Protein AF-A0A3N2G0C5-F1 (afdb_monomer_lite)

Radius of gyration: 17.31 Å; chains: 1; bounding box: 36×16×54 Å

Structure (mmCIF, N/CA/C/O backbone):
data_AF-A0A3N2G0C5-F1
#
_entry.id   AF-A0A3N2G0C5-F1
#
loop_
_atom_site.group_PDB
_atom_site.id
_atom_site.type_symbol
_atom_site.label_atom_id
_atom_site.label_alt_id
_atom_site.label_comp_id
_atom_site.label_asym_id
_atom_site.label_entity_id
_atom_site.label_seq_id
_atom_site.pdbx_PDB_ins_code
_atom_site.Cartn_x
_atom_site.Cartn_y
_atom_site.Cartn_z
_atom_site.occupancy
_atom_site.B_iso_or_equiv
_atom_site.auth_seq_id
_atom_site.auth_comp_id
_atom_site.auth_asym_id
_atom_site.auth_atom_id
_atom_site.pdbx_PDB_model_num
ATOM 1 N N . MET A 1 1 ? -18.792 5.265 11.985 1.00 64.06 1 MET A N 1
ATOM 2 C CA . MET A 1 1 ? -18.125 6.048 10.914 1.00 64.06 1 MET A CA 1
ATOM 3 C C . MET A 1 1 ? -16.603 5.869 10.871 1.00 64.06 1 MET A C 1
ATOM 5 O O . MET A 1 1 ? -16.086 5.618 9.796 1.00 64.06 1 MET A O 1
ATOM 9 N N . ARG A 1 2 ? -15.873 5.933 12.000 1.00 77.75 2 ARG A N 1
ATOM 10 C CA . ARG A 1 2 ? -14.390 5.833 12.021 1.00 77.75 2 ARG A CA 1
ATOM 11 C C . ARG A 1 2 ? -13.806 4.527 11.451 1.00 77.75 2 ARG A C 1
ATOM 13 O O . ARG A 1 2 ? -12.760 4.569 10.824 1.00 77.75 2 ARG A O 1
ATOM 20 N N . VAL A 1 3 ? -14.495 3.397 11.630 1.00 84.06 3 VAL A N 1
ATOM 21 C CA . VAL A 1 3 ? -14.088 2.101 11.050 1.00 84.06 3 VAL A CA 1
ATOM 22 C C . VAL A 1 3 ? -14.208 2.116 9.525 1.00 84.06 3 VAL A C 1
ATOM 24 O O . VAL A 1 3 ? -13.282 1.717 8.837 1.00 84.06 3 VAL A O 1
ATOM 27 N N . LEU A 1 4 ? -15.314 2.645 8.991 1.00 88.88 4 LEU A N 1
ATOM 28 C CA . LEU A 1 4 ? -15.537 2.736 7.546 1.00 88.88 4 LEU A CA 1
ATOM 29 C C . LEU A 1 4 ? -14.486 3.632 6.867 1.00 88.88 4 LEU A C 1
ATOM 31 O O . LEU A 1 4 ? -13.977 3.280 5.812 1.00 88.88 4 LEU A O 1
ATOM 35 N N . ALA A 1 5 ? -14.116 4.744 7.512 1.00 86.94 5 ALA A N 1
ATOM 36 C CA . ALA A 1 5 ? -13.036 5.616 7.048 1.00 86.94 5 ALA A CA 1
ATOM 37 C C . ALA A 1 5 ? -11.675 4.898 7.029 1.00 86.94 5 ALA A C 1
ATOM 39 O O . ALA A 1 5 ? -10.945 5.008 6.049 1.00 86.94 5 ALA A O 1
ATOM 40 N N . GLY A 1 6 ? -11.368 4.113 8.069 1.00 85.88 6 GLY A N 1
ATOM 41 C CA . GLY A 1 6 ? -10.152 3.301 8.117 1.00 85.88 6 GLY A CA 1
ATOM 42 C C . GLY A 1 6 ? -10.105 2.252 7.003 1.00 85.88 6 GLY A C 1
ATOM 43 O O . GLY A 1 6 ? -9.096 2.145 6.316 1.00 85.88 6 GLY A O 1
ATOM 44 N N . ILE A 1 7 ? -11.213 1.540 6.759 1.00 90.94 7 ILE A N 1
ATOM 45 C CA . ILE A 1 7 ? -11.324 0.583 5.642 1.00 90.94 7 ILE A CA 1
ATOM 46 C C . ILE A 1 7 ? -11.125 1.297 4.301 1.00 90.94 7 ILE A C 1
ATOM 48 O O . ILE A 1 7 ? -10.346 0.832 3.475 1.00 90.94 7 ILE A O 1
ATOM 52 N N . ALA A 1 8 ? -11.784 2.441 4.093 1.00 91.69 8 ALA A N 1
ATOM 53 C CA . ALA A 1 8 ? -11.652 3.214 2.862 1.00 91.69 8 ALA A CA 1
ATOM 54 C C . ALA A 1 8 ? -10.201 3.658 2.618 1.00 91.69 8 ALA A C 1
ATOM 56 O O . ALA A 1 8 ? -9.703 3.510 1.508 1.00 91.69 8 ALA A O 1
ATOM 57 N N . LEU A 1 9 ? -9.499 4.128 3.654 1.00 90.31 9 LEU A N 1
ATOM 58 C CA . LEU A 1 9 ? -8.080 4.491 3.571 1.00 90.31 9 LEU A CA 1
ATOM 59 C C . LEU A 1 9 ? -7.194 3.303 3.180 1.00 90.31 9 LEU A C 1
ATOM 61 O O . LEU A 1 9 ? -6.320 3.455 2.329 1.00 90.31 9 LEU A O 1
ATOM 65 N N . VAL A 1 10 ? -7.441 2.119 3.752 1.00 91.31 10 VAL A N 1
ATOM 66 C CA . VAL A 1 10 ? -6.712 0.897 3.377 1.00 91.31 10 VAL A CA 1
ATOM 67 C C . VAL A 1 10 ? -6.951 0.554 1.911 1.00 91.31 10 VAL A C 1
ATOM 69 O O . VAL A 1 10 ? -5.992 0.351 1.169 1.00 91.31 10 VAL A O 1
ATOM 72 N N . VAL A 1 11 ? -8.210 0.523 1.474 1.00 94.50 11 VAL A N 1
ATOM 73 C CA . VAL A 1 11 ? -8.573 0.169 0.092 1.00 94.50 11 VAL A CA 1
ATOM 74 C C . VAL A 1 11 ? -7.994 1.173 -0.906 1.00 94.50 11 VAL A C 1
ATOM 76 O O . VAL A 1 11 ? -7.375 0.776 -1.887 1.00 94.50 11 VAL A O 1
ATOM 79 N N . VAL A 1 12 ? -8.132 2.472 -0.646 1.00 94.12 12 VAL A N 1
ATOM 80 C CA . VAL A 1 12 ? -7.611 3.516 -1.539 1.00 94.12 12 VAL A CA 1
ATOM 81 C C . VAL A 1 12 ? -6.084 3.487 -1.586 1.00 94.12 12 VAL A C 1
ATOM 83 O O . VAL A 1 12 ? -5.513 3.502 -2.673 1.00 94.12 12 VAL A O 1
ATOM 86 N N . GLY A 1 13 ? -5.414 3.401 -0.433 1.00 89.75 13 GLY A N 1
ATOM 87 C CA . GLY A 1 13 ? -3.952 3.358 -0.378 1.00 89.75 13 GLY A CA 1
ATOM 88 C C . GLY A 1 13 ? -3.369 2.134 -1.088 1.00 89.75 13 GLY A C 1
ATOM 89 O O . GLY A 1 13 ? -2.411 2.258 -1.850 1.00 89.75 13 GLY A O 1
ATOM 90 N N . THR A 1 14 ? -3.983 0.963 -0.897 1.00 90.50 14 THR A N 1
ATOM 91 C CA . THR A 1 14 ? -3.549 -0.280 -1.556 1.00 90.50 14 THR A CA 1
ATOM 92 C C . THR A 1 14 ? -3.773 -0.249 -3.063 1.00 90.50 14 THR A C 1
ATOM 94 O O . THR A 1 14 ? -2.858 -0.604 -3.801 1.00 90.50 14 THR A O 1
ATOM 97 N N . LEU A 1 15 ? -4.932 0.224 -3.534 1.00 93.06 15 LEU A N 1
ATOM 98 C CA . LEU A 1 15 ? -5.199 0.380 -4.968 1.00 93.06 15 LEU A CA 1
ATOM 99 C C . LEU A 1 15 ? -4.204 1.335 -5.629 1.00 93.06 15 LEU A C 1
ATOM 101 O O . LEU A 1 15 ? -3.667 1.032 -6.690 1.00 93.06 15 LEU A O 1
ATOM 105 N N . LEU A 1 16 ? -3.927 2.468 -4.985 1.00 90.62 16 LEU A N 1
ATOM 106 C CA . LEU A 1 16 ? -3.016 3.475 -5.516 1.00 90.62 16 LEU A CA 1
ATOM 107 C C . LEU A 1 16 ? -1.578 2.941 -5.606 1.00 90.62 16 LEU A C 1
ATOM 109 O O . LEU A 1 16 ? -0.927 3.106 -6.636 1.00 90.62 16 LEU A O 1
ATOM 113 N N . ALA A 1 17 ? -1.111 2.228 -4.574 1.00 88.81 17 ALA A N 1
ATOM 114 C CA . ALA A 1 17 ? 0.189 1.560 -4.606 1.00 88.81 17 ALA A CA 1
ATOM 115 C C . ALA A 1 17 ? 0.251 0.465 -5.685 1.00 88.81 17 ALA A C 1
ATOM 117 O O . ALA A 1 17 ? 1.237 0.389 -6.413 1.00 88.81 17 ALA A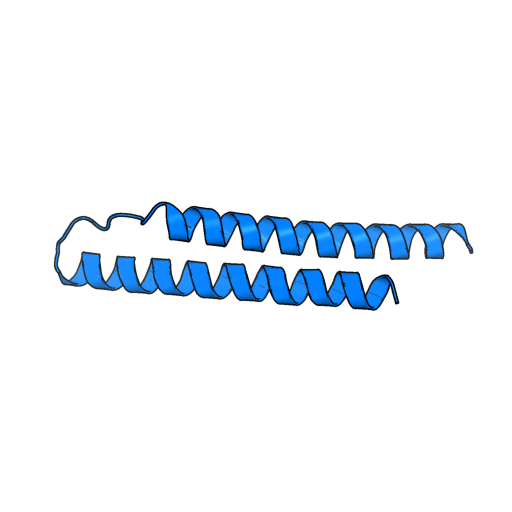 O 1
ATOM 118 N N . ALA A 1 18 ? -0.796 -0.354 -5.818 1.00 91.19 18 ALA A N 1
ATOM 119 C CA . ALA A 1 18 ? -0.849 -1.430 -6.806 1.00 91.19 18 ALA A CA 1
ATOM 120 C C . ALA A 1 18 ? -0.788 -0.898 -8.245 1.00 91.19 18 ALA A C 1
ATOM 122 O O . ALA A 1 18 ? -0.003 -1.402 -9.044 1.00 91.19 18 ALA A O 1
ATOM 123 N N . LEU A 1 19 ? -1.554 0.153 -8.554 1.00 91.25 19 LEU A N 1
ATOM 124 C CA . LEU A 1 19 ? -1.531 0.798 -9.870 1.00 91.25 19 LEU A CA 1
ATOM 125 C C . LEU A 1 19 ? -0.160 1.411 -10.174 1.00 91.25 19 LEU A C 1
ATOM 127 O O . LEU A 1 19 ? 0.374 1.229 -11.264 1.00 91.25 19 LEU A O 1
ATOM 131 N N . ALA A 1 20 ? 0.448 2.089 -9.199 1.00 88.94 20 ALA A N 1
ATOM 132 C CA . ALA A 1 20 ? 1.773 2.672 -9.375 1.00 88.94 20 ALA A CA 1
ATOM 133 C C . ALA A 1 20 ? 2.854 1.600 -9.613 1.00 88.94 20 ALA A C 1
ATOM 135 O O . ALA A 1 20 ? 3.703 1.768 -10.487 1.00 88.94 20 ALA A O 1
ATOM 136 N N . VAL A 1 21 ? 2.792 0.473 -8.893 1.00 88.94 21 VAL A N 1
ATOM 137 C CA . VAL A 1 21 ? 3.683 -0.677 -9.120 1.00 88.94 21 VAL A CA 1
ATOM 138 C C . VAL A 1 21 ? 3.446 -1.299 -10.494 1.00 88.94 21 VAL A C 1
ATOM 140 O O . VAL A 1 21 ? 4.412 -1.642 -11.169 1.00 88.94 21 VAL A O 1
ATOM 143 N N . GLN A 1 22 ? 2.191 -1.424 -10.932 1.00 89.38 22 GLN A N 1
ATOM 144 C CA . GLN A 1 22 ? 1.875 -1.949 -12.25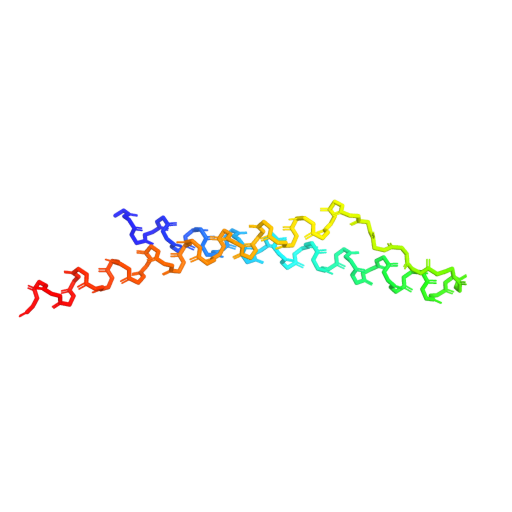9 1.00 89.38 22 GLN A CA 1
ATOM 145 C C . GLN A 1 22 ? 2.506 -1.091 -13.363 1.00 89.38 22 GLN A C 1
ATOM 147 O O . GLN A 1 22 ? 3.174 -1.634 -14.237 1.00 89.38 22 GLN A O 1
ATOM 152 N N . HIS A 1 23 ? 2.378 0.235 -13.285 1.00 85.94 23 HIS A N 1
ATOM 153 C CA . HIS A 1 23 ? 3.028 1.137 -14.240 1.00 85.94 23 HIS A CA 1
ATOM 154 C C . HIS A 1 23 ? 4.555 1.020 -14.213 1.00 85.94 23 HIS A C 1
ATOM 156 O O . HIS A 1 23 ? 5.194 1.037 -15.263 1.00 85.94 23 HIS A O 1
ATOM 162 N N . LEU A 1 24 ? 5.144 0.848 -13.026 1.00 85.75 24 LEU A N 1
ATOM 163 C CA . LEU A 1 24 ? 6.583 0.642 -12.885 1.00 85.75 24 LEU A CA 1
ATOM 164 C C . LEU A 1 24 ? 7.045 -0.658 -13.563 1.00 85.75 24 LEU A C 1
ATOM 166 O O . LEU A 1 24 ? 8.091 -0.687 -14.210 1.00 85.75 24 LEU A O 1
ATOM 170 N N . LEU A 1 25 ? 6.260 -1.728 -13.419 1.00 85.50 25 LEU A N 1
ATOM 171 C CA . LEU A 1 25 ? 6.519 -3.022 -14.047 1.00 85.50 25 LEU A CA 1
ATOM 172 C C . LEU A 1 25 ? 6.366 -2.946 -15.565 1.00 85.50 25 LEU A C 1
ATOM 174 O O . LEU A 1 25 ? 7.231 -3.446 -16.275 1.00 85.50 25 LEU A O 1
ATOM 178 N N . GLU A 1 26 ? 5.313 -2.302 -16.066 1.00 86.25 26 GLU A N 1
ATOM 179 C CA . GLU A 1 26 ? 5.104 -2.093 -17.504 1.00 86.25 26 GLU A CA 1
ATOM 180 C C . GLU A 1 26 ? 6.266 -1.304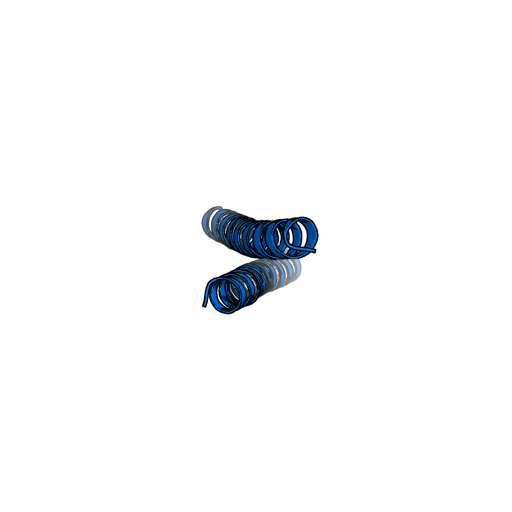 -18.124 1.00 86.25 26 GLU A C 1
ATOM 182 O O . GLU A 1 26 ? 6.817 -1.736 -19.137 1.00 86.25 26 GLU A O 1
ATOM 187 N N . ALA A 1 27 ? 6.699 -0.218 -17.472 1.00 82.06 27 ALA A N 1
ATOM 188 C CA . ALA A 1 27 ? 7.847 0.580 -17.901 1.00 82.06 27 ALA A CA 1
ATOM 189 C C . ALA A 1 27 ? 9.170 -0.207 -17.847 1.00 82.06 27 ALA A C 1
ATOM 191 O O . ALA A 1 27 ? 10.019 -0.082 -18.731 1.00 82.06 27 ALA A O 1
ATOM 192 N N . GLY A 1 28 ? 9.346 -1.049 -16.825 1.00 80.75 28 GLY A N 1
ATOM 193 C CA . GLY A 1 28 ? 10.503 -1.936 -16.712 1.00 80.75 28 GLY A CA 1
ATOM 194 C C . GLY A 1 28 ? 10.536 -2.996 -17.815 1.00 80.75 28 GLY A C 1
ATOM 195 O O . GLY A 1 28 ? 11.577 -3.202 -18.434 1.00 80.75 28 GLY A O 1
ATOM 196 N N . VAL A 1 29 ? 9.393 -3.625 -18.108 1.00 83.69 29 VAL A N 1
ATOM 197 C CA . VAL A 1 29 ? 9.256 -4.632 -19.174 1.00 83.69 29 VAL A CA 1
ATOM 198 C C . VAL A 1 29 ? 9.480 -4.011 -20.553 1.00 83.69 29 VAL A C 1
ATOM 200 O O . VAL A 1 29 ? 10.136 -4.628 -21.392 1.00 83.69 29 VAL A O 1
ATOM 203 N N . SER A 1 30 ? 8.976 -2.798 -20.807 1.00 81.50 30 SER A N 1
ATOM 204 C CA . SER A 1 30 ? 9.245 -2.105 -22.072 1.00 81.50 30 SER A CA 1
ATOM 205 C C . SER A 1 30 ? 10.722 -1.750 -22.222 1.00 81.50 30 SER A C 1
ATOM 207 O O . SER A 1 30 ? 11.289 -1.971 -23.287 1.00 81.50 30 SER A O 1
ATOM 209 N N . ALA A 1 31 ? 11.362 -1.264 -21.156 1.00 79.75 31 ALA A N 1
ATOM 210 C CA . ALA A 1 31 ? 12.778 -0.912 -21.184 1.00 79.75 31 ALA A CA 1
ATOM 211 C C . ALA A 1 31 ? 13.676 -2.137 -21.431 1.00 79.75 31 ALA A C 1
ATOM 213 O O . ALA A 1 31 ? 14.570 -2.086 -22.275 1.00 79.75 31 ALA A O 1
ATOM 214 N N . ASP A 1 32 ? 13.381 -3.262 -20.770 1.00 80.06 32 ASP A N 1
ATOM 215 C CA . ASP A 1 32 ? 14.080 -4.534 -20.986 1.00 80.06 32 ASP A CA 1
ATOM 216 C C . ASP A 1 32 ? 13.909 -5.033 -22.431 1.00 80.06 32 ASP A C 1
ATOM 218 O O . ASP A 1 32 ? 14.881 -5.405 -23.094 1.00 80.06 32 ASP A O 1
ATOM 222 N N . ARG A 1 33 ? 12.685 -4.940 -22.970 1.00 77.44 33 ARG A N 1
ATOM 223 C CA . ARG A 1 33 ? 12.386 -5.303 -24.363 1.00 77.44 33 ARG A CA 1
ATOM 224 C C . ARG A 1 33 ? 13.146 -4.447 -25.376 1.00 77.44 33 ARG A C 1
ATOM 226 O O . ARG A 1 33 ? 13.532 -4.959 -26.425 1.00 77.44 33 ARG A O 1
ATOM 233 N N . GLU A 1 34 ? 13.334 -3.165 -25.088 1.00 84.62 34 GLU A N 1
ATOM 234 C CA . GLU A 1 34 ? 14.034 -2.224 -25.966 1.00 84.62 34 GLU A CA 1
ATOM 235 C C . GLU A 1 34 ? 15.558 -2.198 -25.730 1.00 84.62 34 GLU A C 1
ATOM 237 O O . GLU A 1 34 ? 16.267 -1.488 -26.441 1.00 84.62 34 GLU A O 1
ATOM 242 N N . GLN A 1 35 ? 16.083 -2.982 -24.773 1.00 78.31 35 GLN A N 1
ATOM 243 C CA . GLN A 1 35 ? 17.484 -2.935 -24.311 1.00 78.31 35 GLN A CA 1
ATOM 244 C C . GLN A 1 35 ? 17.943 -1.531 -23.882 1.00 78.31 35 GLN A C 1
ATOM 246 O O . GLN A 1 35 ? 19.133 -1.204 -23.906 1.00 78.31 35 GLN A O 1
ATOM 251 N N . ILE A 1 36 ? 17.000 -0.693 -23.462 1.00 70.19 36 ILE A N 1
ATOM 252 C CA . ILE A 1 36 ? 17.276 0.627 -22.909 1.00 70.19 36 ILE A CA 1
ATOM 253 C C . ILE A 1 36 ? 17.312 0.447 -21.393 1.00 70.19 36 ILE A C 1
ATOM 255 O O . ILE A 1 36 ? 16.435 -0.192 -20.821 1.00 70.19 36 ILE A O 1
ATOM 259 N N . GLY A 1 37 ? 18.337 0.970 -20.716 1.00 60.00 37 GLY A N 1
ATOM 260 C CA . GLY A 1 37 ? 18.397 0.904 -19.255 1.00 60.00 37 GLY A CA 1
ATOM 261 C C . GLY A 1 37 ? 17.123 1.497 -18.646 1.00 60.00 37 GLY A C 1
ATOM 262 O O . GLY A 1 37 ? 16.863 2.688 -18.813 1.00 60.00 37 GLY A O 1
ATOM 263 N N . GLY A 1 38 ? 16.322 0.666 -17.973 1.00 63.00 38 GLY A N 1
ATOM 264 C CA . GLY A 1 38 ? 15.065 1.090 -17.363 1.00 63.00 38 GLY A CA 1
ATOM 265 C C . GLY A 1 38 ? 15.303 2.185 -16.331 1.00 63.00 38 GLY A C 1
ATOM 266 O O . GLY A 1 38 ? 15.966 1.964 -15.318 1.00 63.00 38 GLY A O 1
ATOM 267 N N . SER A 1 39 ? 14.776 3.379 -16.591 1.00 65.56 39 SER A N 1
ATOM 268 C CA . SER A 1 39 ? 14.805 4.481 -15.634 1.00 65.56 39 SER A CA 1
ATOM 269 C C . SER A 1 39 ? 13.552 4.407 -14.769 1.00 65.56 39 SER A C 1
ATOM 271 O O . SER A 1 39 ? 12.439 4.485 -15.286 1.00 65.56 39 SER A O 1
ATOM 273 N N . LEU A 1 40 ? 13.715 4.244 -13.451 1.00 66.12 40 LEU A N 1
ATOM 274 C CA . LEU A 1 40 ? 12.597 4.442 -12.531 1.00 66.12 40 LEU A CA 1
ATOM 275 C C . LEU A 1 40 ? 12.244 5.928 -12.513 1.00 66.12 40 LEU A C 1
ATOM 277 O O . LEU A 1 40 ? 13.035 6.751 -12.049 1.00 66.12 40 LEU A O 1
ATOM 281 N N . GLU A 1 41 ? 11.038 6.262 -12.963 1.00 79.31 41 GLU A N 1
ATOM 282 C CA . GLU A 1 41 ? 10.543 7.628 -12.879 1.00 79.31 41 GLU A CA 1
ATOM 283 C C . GLU A 1 41 ? 10.306 7.996 -11.400 1.00 79.31 41 GLU A C 1
ATOM 285 O O . GLU A 1 41 ? 9.463 7.374 -10.744 1.00 79.31 41 GLU A O 1
ATOM 290 N N . PRO A 1 42 ? 10.993 9.008 -10.838 1.00 79.50 42 PRO A N 1
ATOM 291 C CA . PRO A 1 42 ? 10.913 9.330 -9.409 1.00 79.50 42 PRO A CA 1
ATOM 292 C C . PRO A 1 42 ? 9.483 9.569 -8.909 1.00 79.50 42 PRO A C 1
ATOM 294 O O . PRO A 1 42 ? 9.153 9.242 -7.769 1.00 79.50 42 PRO A O 1
ATOM 297 N N . LEU A 1 43 ? 8.616 10.101 -9.776 1.00 82.06 43 LEU A N 1
ATOM 298 C CA . LEU A 1 43 ? 7.213 10.365 -9.475 1.00 82.06 43 LEU A CA 1
ATOM 299 C C . LEU A 1 43 ? 6.432 9.082 -9.163 1.00 82.06 43 LEU A C 1
ATOM 301 O O . LEU A 1 43 ? 5.671 9.050 -8.197 1.00 82.06 43 LEU A O 1
ATOM 305 N N . THR A 1 44 ? 6.641 8.016 -9.939 1.00 82.75 44 THR A N 1
ATOM 306 C CA . THR A 1 44 ? 5.966 6.726 -9.719 1.00 82.75 44 THR A CA 1
ATOM 307 C C . THR A 1 44 ? 6.376 6.104 -8.387 1.00 82.75 44 THR A C 1
ATOM 309 O O . THR A 1 44 ? 5.527 5.610 -7.649 1.00 82.75 44 THR A O 1
ATOM 312 N N . LEU A 1 45 ? 7.651 6.232 -8.011 1.00 84.75 45 LEU A N 1
ATOM 313 C CA . LEU A 1 45 ? 8.181 5.763 -6.730 1.00 84.75 45 LEU A CA 1
ATOM 314 C C . LEU A 1 45 ? 7.558 6.529 -5.549 1.00 84.75 45 LEU A C 1
ATOM 316 O O . LEU A 1 45 ? 7.139 5.923 -4.561 1.00 84.75 45 LEU A O 1
ATOM 320 N N . ILE A 1 46 ? 7.409 7.853 -5.679 1.00 88.88 46 ILE A N 1
ATOM 321 C CA . ILE A 1 46 ? 6.689 8.684 -4.701 1.00 88.88 46 ILE A CA 1
ATOM 32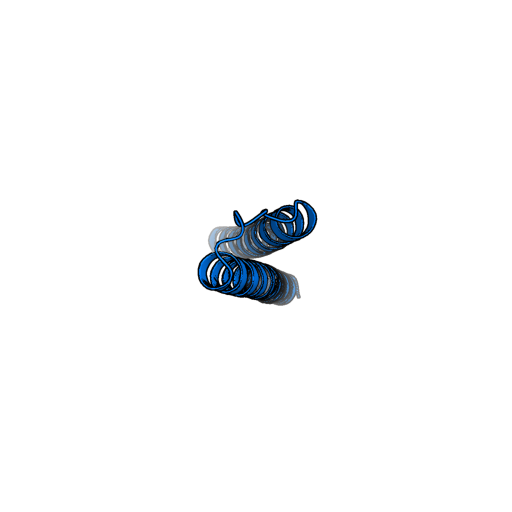2 C C . ILE A 1 46 ? 5.222 8.248 -4.591 1.00 88.88 46 ILE A C 1
ATOM 324 O O . ILE A 1 46 ? 4.698 8.157 -3.481 1.00 88.88 46 ILE A O 1
ATOM 328 N N . LEU A 1 47 ? 4.569 7.938 -5.715 1.00 88.12 47 LEU A N 1
ATOM 329 C CA . LEU A 1 47 ? 3.181 7.473 -5.739 1.00 88.12 47 LEU A CA 1
ATOM 330 C C . LEU A 1 47 ? 3.009 6.134 -5.005 1.00 88.12 47 LEU A C 1
ATOM 332 O O . LEU A 1 47 ? 2.084 5.990 -4.202 1.00 88.12 47 LEU A O 1
ATOM 336 N N . VAL A 1 48 ? 3.927 5.183 -5.220 1.00 88.62 48 VAL A N 1
ATOM 337 C CA . VAL A 1 48 ? 3.957 3.904 -4.489 1.00 88.62 48 VAL A CA 1
ATOM 338 C C . VAL A 1 48 ? 4.073 4.160 -2.987 1.00 88.62 48 VAL A C 1
ATOM 340 O O . VAL A 1 48 ? 3.265 3.648 -2.208 1.00 88.62 48 VAL A O 1
ATOM 343 N N . LEU A 1 49 ? 5.036 4.987 -2.570 1.00 91.75 49 LEU A N 1
ATOM 344 C CA . LEU A 1 49 ? 5.244 5.314 -1.156 1.00 91.75 49 LEU A CA 1
ATOM 345 C C . LEU A 1 49 ? 4.016 5.996 -0.543 1.00 91.75 49 LEU A C 1
ATOM 347 O O . LEU A 1 49 ? 3.597 5.629 0.555 1.00 91.75 49 LEU A O 1
ATOM 351 N N . ALA A 1 50 ? 3.398 6.936 -1.258 1.00 91.44 50 ALA A N 1
ATOM 352 C CA . ALA A 1 50 ? 2.179 7.605 -0.813 1.00 91.44 50 ALA A CA 1
ATOM 353 C C . ALA A 1 50 ? 1.016 6.615 -0.624 1.00 91.44 50 ALA A C 1
ATOM 355 O O . ALA A 1 50 ? 0.312 6.677 0.390 1.00 91.44 50 ALA A O 1
ATOM 356 N N . GLY A 1 51 ? 0.840 5.666 -1.549 1.00 89.25 51 GLY A N 1
ATOM 357 C CA . GLY A 1 51 ? -0.164 4.604 -1.433 1.00 89.25 51 GLY A CA 1
ATOM 358 C C . GLY A 1 51 ? 0.063 3.716 -0.206 1.00 89.25 51 GLY A C 1
ATOM 359 O O . GLY A 1 51 ? -0.855 3.508 0.592 1.00 89.25 51 GLY A O 1
ATOM 360 N N . VAL A 1 52 ? 1.308 3.280 0.015 1.00 91.69 52 VAL A N 1
ATOM 361 C CA . VAL A 1 52 ? 1.694 2.466 1.182 1.00 91.69 52 VAL A CA 1
ATOM 362 C C . VAL A 1 52 ? 1.447 3.216 2.493 1.00 91.69 52 VAL A C 1
ATOM 364 O O . VAL A 1 52 ? 0.817 2.672 3.401 1.00 91.69 52 VAL A O 1
ATOM 367 N N . VAL A 1 53 ? 1.880 4.476 2.597 1.00 95.25 53 VAL A N 1
ATOM 368 C CA . VAL A 1 53 ? 1.664 5.304 3.799 1.00 95.25 53 VAL A CA 1
ATOM 369 C C . VAL A 1 53 ? 0.171 5.484 4.081 1.00 95.25 53 VAL A C 1
ATOM 371 O O . VAL A 1 53 ? -0.261 5.357 5.227 1.00 95.25 53 VAL A O 1
ATOM 374 N N . THR A 1 54 ? -0.631 5.716 3.041 1.00 93.56 54 THR A N 1
ATOM 375 C CA . THR A 1 54 ? -2.090 5.867 3.163 1.00 93.56 54 THR A CA 1
ATOM 376 C C . THR A 1 54 ? -2.745 4.579 3.666 1.00 93.56 54 THR A C 1
ATOM 378 O O . THR A 1 54 ? -3.580 4.620 4.574 1.00 93.56 54 THR A O 1
ATOM 381 N N . ALA A 1 55 ? -2.321 3.424 3.146 1.00 90.19 55 ALA A N 1
ATOM 382 C CA . ALA A 1 55 ? -2.816 2.128 3.597 1.00 90.19 55 ALA A CA 1
ATOM 383 C C . ALA A 1 55 ? -2.454 1.853 5.067 1.00 90.19 55 ALA A C 1
ATOM 385 O O . ALA A 1 55 ? -3.309 1.431 5.851 1.00 90.19 55 ALA A O 1
ATOM 386 N N . LEU A 1 56 ? -1.214 2.154 5.471 1.00 94.44 56 LEU A N 1
ATOM 387 C CA . LEU A 1 56 ? -0.764 2.024 6.860 1.00 94.44 56 LEU A CA 1
ATOM 388 C C . LEU A 1 56 ? -1.527 2.960 7.805 1.00 94.44 56 LEU A C 1
ATOM 390 O O . LEU A 1 56 ? -1.902 2.546 8.903 1.00 94.44 56 LEU A O 1
ATOM 394 N N . ALA A 1 57 ? -1.820 4.191 7.380 1.00 92.69 57 ALA A N 1
ATOM 395 C CA . ALA A 1 57 ? -2.634 5.122 8.158 1.00 92.69 57 ALA A CA 1
ATOM 396 C C . ALA A 1 57 ? -4.059 4.582 8.387 1.00 92.69 57 ALA A C 1
ATOM 398 O O . ALA A 1 57 ? -4.576 4.653 9.507 1.00 92.69 57 ALA A O 1
ATOM 399 N N . GLY A 1 58 ? -4.671 3.980 7.360 1.00 90.62 58 GLY A N 1
ATOM 400 C CA . GLY A 1 58 ? -5.963 3.301 7.480 1.00 90.62 58 GLY A CA 1
ATOM 401 C C . GLY A 1 58 ? -5.926 2.118 8.454 1.00 90.62 58 GLY A C 1
ATOM 402 O O . GLY A 1 58 ? -6.774 2.024 9.346 1.00 90.62 58 GLY A O 1
ATOM 403 N N . LEU A 1 59 ? -4.904 1.261 8.352 1.00 92.69 59 LEU A N 1
ATOM 404 C CA . LEU A 1 59 ? -4.679 0.133 9.269 1.00 92.69 59 LEU A CA 1
ATOM 405 C C . LEU A 1 59 ? -4.500 0.599 10.716 1.00 92.69 59 LEU A C 1
ATOM 407 O O . LEU A 1 59 ? -5.119 0.049 11.627 1.00 92.69 59 LEU A O 1
ATOM 411 N N . PHE A 1 60 ? -3.709 1.647 10.934 1.00 94.19 60 PHE A N 1
ATOM 412 C CA . PHE A 1 60 ? -3.504 2.223 12.258 1.00 94.19 60 PHE A CA 1
ATOM 413 C C . PHE A 1 60 ? -4.805 2.780 12.851 1.00 94.19 60 PHE A C 1
ATOM 415 O O . PHE A 1 60 ? -5.099 2.591 14.036 1.00 94.19 60 PHE A O 1
ATOM 422 N N . GLN A 1 61 ? -5.635 3.427 12.028 1.00 93.06 61 GLN A N 1
ATOM 423 C CA . GLN A 1 61 ? -6.942 3.911 12.463 1.00 93.06 61 GLN A CA 1
ATOM 424 C C . GLN A 1 61 ? -7.875 2.759 12.861 1.00 93.06 61 GLN A C 1
ATOM 426 O O . GLN A 1 61 ? -8.598 2.874 13.859 1.00 93.06 61 GLN A O 1
ATOM 431 N N . LEU A 1 62 ? -7.850 1.652 12.114 1.00 92.31 62 LEU A N 1
ATOM 432 C CA . LEU A 1 62 ? -8.608 0.441 12.431 1.00 92.31 62 LEU A CA 1
ATOM 433 C C . LEU A 1 62 ? -8.120 -0.207 13.723 1.00 92.31 62 LEU A C 1
ATOM 435 O O . LEU A 1 62 ? -8.943 -0.507 14.591 1.00 92.31 62 LEU A O 1
ATOM 439 N N . PHE A 1 63 ? -6.804 -0.321 13.897 1.00 92.88 63 PHE A N 1
ATOM 440 C CA . PHE A 1 63 ? -6.191 -0.828 15.122 1.00 92.88 63 PHE A CA 1
ATOM 441 C C . PHE A 1 63 ? -6.644 -0.025 16.347 1.00 92.88 63 PHE A C 1
ATOM 443 O O . PHE A 1 63 ? -7.165 -0.592 17.304 1.00 92.88 63 PHE A O 1
ATOM 450 N N . ARG A 1 64 ? -6.601 1.311 16.278 1.00 91.75 64 ARG A N 1
ATOM 451 C CA . ARG A 1 64 ? -7.108 2.176 17.359 1.00 91.75 64 ARG A CA 1
ATOM 452 C C . ARG A 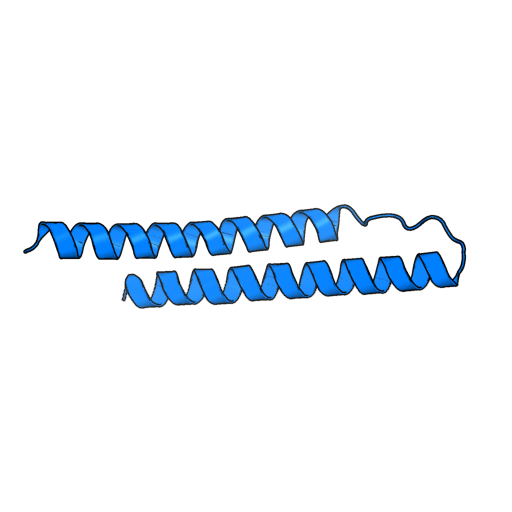1 64 ? -8.615 2.087 17.588 1.00 91.75 64 ARG A C 1
ATOM 454 O O . ARG A 1 64 ? -9.101 2.506 18.640 1.00 91.75 64 ARG A O 1
ATOM 461 N N . CYS A 1 65 ? -9.400 1.679 16.593 1.00 91.56 65 CYS A N 1
ATOM 462 C CA . CYS A 1 65 ? -10.827 1.419 16.798 1.00 91.56 65 CYS A CA 1
ATOM 463 C C . CYS A 1 65 ? -11.037 0.098 17.539 1.00 91.56 65 CYS A C 1
ATOM 465 O O . CYS A 1 65 ? -11.875 0.048 18.435 1.00 91.56 65 CYS A O 1
ATOM 467 N N . TRP A 1 66 ? -10.260 -0.927 17.191 1.00 91.44 66 TRP A N 1
ATOM 468 C CA . TRP A 1 66 ? -10.272 -2.215 17.875 1.00 91.44 66 TRP A CA 1
ATOM 469 C C . TRP A 1 66 ? -9.812 -2.095 19.331 1.00 91.44 66 TRP A C 1
ATOM 471 O O . TRP A 1 66 ? -10.503 -2.583 20.218 1.00 91.44 66 TRP A O 1
ATOM 481 N N . GLU A 1 67 ? -8.718 -1.377 19.589 1.00 93.69 67 GLU A N 1
ATOM 482 C CA . GLU A 1 67 ? -8.171 -1.168 20.937 1.00 93.69 67 GLU A CA 1
ATOM 483 C C . GLU A 1 67 ? -9.199 -0.494 21.860 1.00 93.69 67 GLU A C 1
ATOM 485 O O . GLU A 1 67 ? -9.513 -1.008 22.928 1.00 93.69 67 GLU A O 1
ATOM 490 N N . ARG A 1 68 ? -9.857 0.574 21.383 1.00 90.00 68 ARG A N 1
ATOM 491 C CA . ARG A 1 68 ? -10.944 1.238 22.125 1.00 90.00 68 ARG A CA 1
ATOM 492 C C . ARG A 1 68 ? -12.147 0.336 22.388 1.00 90.00 68 ARG A C 1
ATOM 494 O O . ARG A 1 68 ? -12.796 0.482 23.416 1.00 90.00 68 ARG A O 1
ATOM 501 N N . TRP A 1 69 ? -12.486 -0.548 21.453 1.00 90.50 69 TRP A N 1
ATOM 502 C CA . TRP A 1 69 ? -13.566 -1.511 21.660 1.00 90.50 69 TRP A CA 1
ATOM 503 C C . TRP A 1 69 ? -13.172 -2.580 22.683 1.00 90.50 69 TRP A C 1
ATOM 505 O O . TRP A 1 69 ? -13.986 -2.929 23.537 1.00 90.50 69 TRP A O 1
ATOM 515 N N . ARG A 1 70 ? -11.923 -3.056 22.636 1.00 91.81 70 ARG A N 1
ATOM 516 C CA . ARG A 1 70 ? -11.382 -4.015 23.602 1.00 91.81 70 ARG A CA 1
ATOM 517 C C . ARG A 1 70 ? -11.408 -3.442 25.013 1.00 91.81 70 ARG A C 1
ATOM 519 O O . ARG A 1 70 ? -11.908 -4.108 25.901 1.00 91.81 70 ARG A O 1
ATOM 526 N N . ASP A 1 71 ? -10.929 -2.215 25.190 1.00 92.75 71 ASP A N 1
ATOM 527 C CA . ASP A 1 71 ? -10.855 -1.574 26.507 1.00 92.75 71 ASP A CA 1
ATOM 528 C C . ASP A 1 71 ? -12.240 -1.153 27.048 1.00 92.75 71 ASP A C 1
ATOM 530 O O . ASP A 1 71 ? -12.371 -0.797 28.214 1.00 92.75 71 ASP A O 1
ATOM 534 N N . SER A 1 72 ? -13.287 -1.182 26.211 1.00 86.25 72 SER A N 1
ATOM 535 C CA . SER A 1 72 ? -14.679 -0.950 26.631 1.00 86.25 72 SER A CA 1
ATOM 536 C C . SER A 1 72 ? -15.408 -2.207 27.126 1.00 86.25 72 SER A C 1
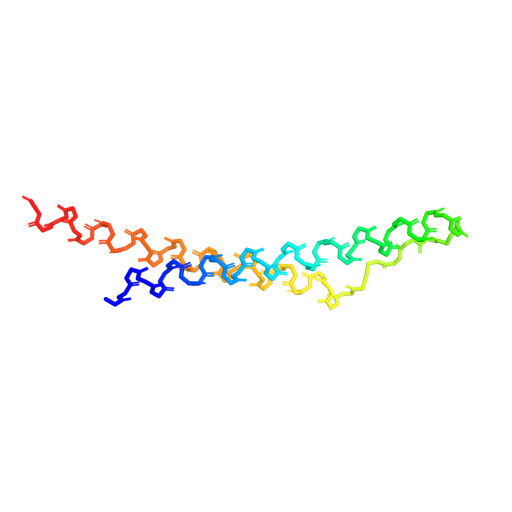ATOM 538 O O . SER A 1 72 ? -16.571 -2.109 27.523 1.00 86.25 72 SER A O 1
ATOM 540 N N . ARG A 1 73 ? -14.758 -3.373 27.062 1.00 66.44 73 ARG A N 1
ATOM 541 C CA . ARG A 1 73 ? -15.244 -4.652 27.594 1.00 66.44 73 ARG A CA 1
ATOM 542 C C . ARG A 1 73 ? -14.484 -5.024 28.855 1.00 66.44 73 ARG A C 1
ATOM 544 O O . ARG A 1 73 ? -15.137 -5.638 29.723 1.00 66.44 73 ARG A O 1
#

Sequence (73 aa):
MRVLAGIALVVVGTLLAALAVQHLLEAGVSADREQIGGSLEPLTLILVLAGVVTALAGLFQLFRCWERWRDSR

Secondary structure (DSSP, 8-state):
-HHHHHHHHHHHHHHHHHHHHHHHHHHHHHHHHHT---PPPHHHHHHHHHHHHHHHHHHHHHHHHHHHHHTT-

pLDDT: mean 86.1, std 8.26, range [60.0, 95.25]

Foldseek 3Di:
DLLVVLVVLLVQLQVQLVVLVVVLVVQVVVCVVVVHPRDDDVVSVVSNVSSVVSNVVSVVSNVVVVVVVVVVD